Protein AF-A0A316BQQ4-F1 (afdb_monomer_lite)

Structure (mmCIF, N/CA/C/O backbone):
data_AF-A0A316BQQ4-F1
#
_entry.id   AF-A0A316BQQ4-F1
#
loop_
_atom_site.group_PDB
_atom_site.id
_atom_site.type_symbol
_atom_site.label_atom_id
_atom_site.label_alt_id
_atom_site.label_comp_id
_atom_site.label_asym_id
_atom_site.label_entity_id
_atom_site.label_seq_id
_atom_site.pdbx_PDB_ins_code
_atom_site.Cartn_x
_atom_site.Cartn_y
_atom_site.Cartn_z
_atom_site.occupancy
_atom_site.B_iso_or_equiv
_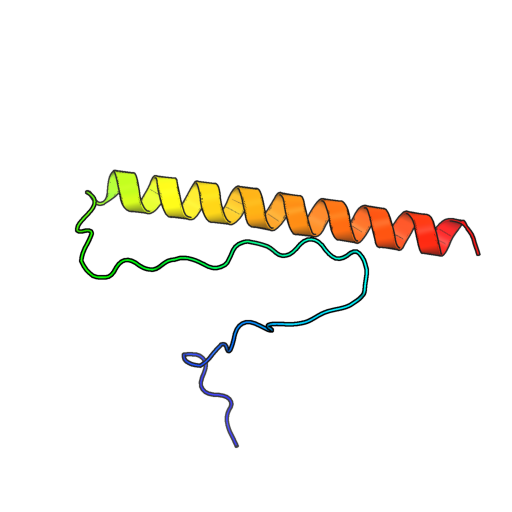atom_site.auth_seq_id
_atom_site.auth_comp_id
_atom_site.auth_asym_id
_atom_site.auth_atom_id
_atom_site.pdbx_PDB_model_num
ATOM 1 N N . MET A 1 1 ? 23.066 -19.457 13.103 1.00 40.28 1 MET A N 1
ATOM 2 C CA . MET A 1 1 ? 22.447 -19.572 11.764 1.00 40.28 1 MET A CA 1
ATOM 3 C C . MET A 1 1 ? 22.061 -18.175 11.312 1.00 40.28 1 MET A C 1
ATOM 5 O O . MET A 1 1 ? 21.154 -17.598 11.896 1.00 40.28 1 MET A O 1
ATOM 9 N N . ALA A 1 2 ? 22.810 -17.592 10.375 1.00 46.28 2 ALA A N 1
ATOM 10 C CA . ALA A 1 2 ? 22.494 -16.275 9.831 1.00 46.28 2 ALA A CA 1
ATOM 11 C C . ALA A 1 2 ? 21.261 -16.391 8.921 1.00 46.28 2 ALA A C 1
ATOM 13 O O . ALA A 1 2 ? 21.192 -17.295 8.090 1.00 46.28 2 ALA A O 1
ATOM 14 N N . LEU A 1 3 ? 20.274 -15.518 9.119 1.00 51.31 3 LEU A N 1
ATOM 15 C CA . LEU A 1 3 ? 19.122 -15.410 8.229 1.00 51.31 3 LEU A CA 1
ATOM 16 C C . LEU A 1 3 ? 19.609 -14.813 6.907 1.00 51.31 3 LEU A C 1
ATOM 18 O O . LEU A 1 3 ? 20.087 -13.682 6.883 1.00 51.31 3 LEU A O 1
ATOM 22 N N . ASP A 1 4 ? 19.512 -15.587 5.830 1.00 51.34 4 ASP A N 1
ATOM 23 C CA . ASP A 1 4 ? 19.791 -15.126 4.474 1.00 51.34 4 ASP A CA 1
ATOM 24 C C . ASP A 1 4 ? 18.821 -13.978 4.114 1.00 51.34 4 ASP A C 1
ATOM 26 O O . ASP A 1 4 ? 17.604 -14.201 4.068 1.00 51.34 4 ASP A O 1
ATOM 30 N N . PRO A 1 5 ? 19.312 -12.746 3.875 1.00 53.16 5 PRO A N 1
ATOM 31 C CA . PRO A 1 5 ? 18.463 -11.594 3.582 1.00 53.16 5 PRO A CA 1
ATOM 32 C C . PRO A 1 5 ? 17.714 -11.727 2.248 1.00 53.16 5 PRO A C 1
ATOM 34 O O . PRO A 1 5 ? 16.732 -11.011 2.043 1.00 53.16 5 PRO A O 1
ATOM 37 N N . THR A 1 6 ? 18.132 -12.644 1.366 1.00 52.53 6 THR A N 1
ATOM 38 C CA . THR A 1 6 ? 17.470 -12.912 0.080 1.00 52.53 6 THR A CA 1
ATOM 39 C C . THR A 1 6 ? 16.282 -13.866 0.211 1.00 52.53 6 THR A C 1
ATOM 41 O O . THR A 1 6 ? 15.402 -13.891 -0.647 1.00 52.53 6 THR A O 1
ATOM 44 N N . LYS A 1 7 ? 16.170 -14.587 1.334 1.00 45.84 7 LYS A N 1
ATOM 45 C CA . LYS A 1 7 ? 15.078 -15.526 1.612 1.00 45.84 7 LYS A CA 1
ATOM 46 C C . LYS A 1 7 ? 14.047 -14.910 2.558 1.00 45.84 7 LYS A C 1
ATOM 48 O O . LYS A 1 7 ? 13.677 -15.498 3.576 1.00 45.84 7 LYS A O 1
ATOM 53 N N . ARG A 1 8 ? 13.547 -13.711 2.231 1.00 52.03 8 ARG A N 1
ATOM 54 C CA . ARG A 1 8 ? 12.359 -13.151 2.899 1.00 52.03 8 ARG A CA 1
ATOM 55 C C . ARG A 1 8 ? 11.137 -13.961 2.475 1.00 52.03 8 ARG A C 1
ATOM 57 O O . ARG A 1 8 ? 10.459 -13.643 1.507 1.00 52.03 8 ARG A O 1
ATOM 64 N N . MET A 1 9 ? 10.866 -15.044 3.196 1.00 56.34 9 MET A N 1
ATOM 65 C CA . MET A 1 9 ? 9.636 -15.804 3.015 1.00 56.34 9 MET A CA 1
ATOM 66 C C . MET A 1 9 ? 8.461 -14.908 3.422 1.00 56.34 9 MET A C 1
ATOM 68 O O . MET A 1 9 ? 8.276 -14.621 4.607 1.00 56.34 9 MET A O 1
ATOM 72 N N . PHE A 1 10 ? 7.683 -14.437 2.444 1.00 60.00 10 PHE A N 1
ATOM 73 C CA . PHE A 1 10 ? 6.457 -13.692 2.716 1.00 60.00 10 PHE A CA 1
ATOM 74 C C . PHE A 1 10 ? 5.546 -14.554 3.596 1.00 60.00 10 PHE A C 1
ATOM 76 O O . PHE A 1 10 ? 5.240 -15.707 3.272 1.00 60.00 10 PHE A O 1
ATOM 83 N N . ARG A 1 11 ? 5.147 -14.029 4.759 1.00 61.22 11 ARG A N 1
ATOM 84 C CA . ARG A 1 11 ? 4.274 -14.762 5.681 1.00 61.22 11 ARG A CA 1
ATOM 85 C C . ARG A 1 11 ? 2.904 -14.951 5.027 1.00 61.22 11 ARG A C 1
ATOM 87 O O . ARG A 1 11 ? 2.157 -13.987 4.870 1.00 61.22 11 ARG A O 1
ATOM 94 N N . LYS A 1 12 ? 2.568 -16.204 4.700 1.00 58.19 12 LYS A N 1
ATOM 95 C CA . LYS A 1 12 ? 1.282 -16.598 4.092 1.00 58.19 12 LYS A CA 1
ATOM 96 C C . LYS A 1 12 ? 0.076 -16.407 5.026 1.00 58.19 12 LYS A C 1
ATOM 98 O O . LYS A 1 12 ? -1.054 -16.372 4.560 1.00 58.19 12 LYS A O 1
ATOM 103 N N . SER A 1 13 ? 0.301 -16.275 6.336 1.00 60.31 13 SER A N 1
ATOM 104 C CA . SER A 1 13 ? -0.742 -16.096 7.355 1.00 60.31 13 SER A CA 1
ATOM 105 C C . SER A 1 13 ? -0.348 -15.046 8.405 1.00 60.31 13 SER A C 1
ATOM 107 O O . SER A 1 13 ? 0.777 -14.544 8.434 1.00 60.31 13 SER A O 1
ATOM 109 N N . GLY A 1 14 ? -1.325 -14.571 9.174 1.00 62.66 14 GLY A N 1
ATOM 110 C CA . GLY A 1 14 ? -1.246 -13.390 10.037 1.00 62.66 14 GLY A CA 1
ATOM 111 C C . GLY A 1 14 ? -2.537 -13.254 10.849 1.00 62.66 14 GLY A C 1
ATOM 112 O O . GLY A 1 14 ? -3.446 -14.056 10.628 1.00 62.66 14 GLY A O 1
ATOM 113 N N . PRO A 1 15 ? -2.610 -12.301 11.790 1.00 68.88 15 PRO A N 1
ATOM 114 C CA . PRO A 1 15 ? -3.757 -12.154 12.681 1.00 68.88 15 PRO A CA 1
ATOM 115 C C . PRO A 1 15 ? -5.084 -11.967 11.921 1.00 68.88 15 PRO A C 1
ATOM 117 O O . PRO A 1 15 ? -5.079 -11.465 10.793 1.00 68.88 15 PRO A O 1
ATOM 120 N N . PRO A 1 16 ? -6.227 -12.358 12.515 1.00 69.69 16 PRO A N 1
ATOM 121 C CA . PRO A 1 16 ? -7.529 -12.138 11.898 1.00 69.69 16 PRO A CA 1
ATOM 122 C C . PRO A 1 16 ? -7.782 -10.639 11.665 1.00 69.69 16 PRO A C 1
ATOM 124 O O . PRO A 1 16 ? -7.452 -9.804 12.514 1.00 69.69 16 PRO A O 1
ATOM 127 N N . ASN A 1 17 ? -8.392 -10.324 10.516 1.00 70.94 17 ASN A N 1
ATOM 128 C CA . ASN A 1 17 ? -8.727 -8.971 10.044 1.00 70.94 17 ASN A CA 1
ATOM 129 C C . ASN A 1 17 ? -7.520 -8.074 9.711 1.00 70.94 17 ASN A C 1
ATOM 131 O O . ASN A 1 17 ? -7.594 -6.858 9.860 1.00 70.94 17 ASN A O 1
ATOM 135 N N . THR A 1 18 ? -6.400 -8.660 9.284 1.00 69.25 18 THR A N 1
ATOM 136 C CA . THR A 1 18 ? -5.242 -7.914 8.771 1.00 69.25 18 THR A CA 1
ATOM 137 C C . THR A 1 18 ? -5.249 -7.912 7.243 1.00 69.25 18 THR A C 1
ATOM 139 O O . THR A 1 18 ? -5.151 -8.976 6.624 1.00 69.25 18 THR A O 1
ATOM 142 N N . VAL A 1 19 ? -5.318 -6.726 6.634 1.00 74.62 19 VAL A N 1
ATOM 143 C CA . VAL A 1 19 ? -5.100 -6.549 5.190 1.00 74.62 19 VAL A CA 1
ATOM 144 C C . VAL A 1 19 ? -3.611 -6.712 4.919 1.00 74.62 19 VAL A C 1
ATOM 146 O O . VAL A 1 19 ? -2.784 -6.098 5.596 1.00 74.62 19 VAL A O 1
ATOM 149 N N . ARG A 1 20 ? -3.242 -7.564 3.957 1.00 69.19 20 ARG A N 1
ATOM 150 C CA . ARG A 1 20 ? -1.833 -7.728 3.594 1.00 69.19 20 ARG A CA 1
ATOM 151 C C . ARG A 1 20 ? -1.457 -6.792 2.452 1.00 69.19 20 ARG A C 1
ATOM 153 O O . ARG A 1 20 ? -2.185 -6.764 1.461 1.00 69.19 20 ARG A O 1
ATOM 160 N N . PRO A 1 21 ? -0.303 -6.115 2.549 1.00 64.12 21 PRO A N 1
ATOM 161 C CA . PRO A 1 21 ? 0.340 -5.553 1.377 1.00 64.12 21 PRO A CA 1
ATOM 162 C C . PRO A 1 21 ? 0.633 -6.690 0.384 1.00 64.12 21 PRO A C 1
ATOM 164 O O . PRO A 1 21 ? 1.118 -7.751 0.777 1.00 64.12 21 PRO A O 1
ATOM 167 N N . PHE A 1 22 ? 0.237 -6.463 -0.863 1.00 65.75 22 PHE A N 1
ATOM 168 C CA . PHE A 1 22 ? 0.341 -7.287 -2.069 1.00 65.75 22 PHE A CA 1
ATOM 169 C C . PHE A 1 22 ? 1.466 -8.347 -2.125 1.00 65.75 22 PHE A C 1
ATOM 171 O O . PHE A 1 22 ? 2.577 -8.150 -1.632 1.00 65.75 22 PHE A O 1
ATOM 178 N N . GLN A 1 23 ? 1.190 -9.467 -2.806 1.00 60.44 23 GLN A N 1
ATOM 179 C CA . GLN A 1 23 ? 2.215 -10.418 -3.235 1.00 60.44 23 GLN A CA 1
ATOM 180 C C . GLN A 1 23 ? 2.552 -10.145 -4.705 1.00 60.44 23 GLN A C 1
ATOM 182 O O . GLN A 1 23 ? 1.702 -10.410 -5.553 1.00 60.44 23 GLN A O 1
ATOM 187 N N . PRO A 1 24 ? 3.765 -9.659 -5.024 1.00 57.12 24 PRO A N 1
ATOM 188 C CA . PRO A 1 24 ? 4.138 -9.403 -6.404 1.00 57.12 24 PRO A CA 1
ATOM 189 C C . PRO A 1 24 ? 4.132 -10.701 -7.203 1.00 57.12 24 PRO A C 1
ATOM 191 O O . PRO A 1 24 ? 4.908 -11.623 -6.935 1.00 57.12 24 PRO A O 1
ATOM 194 N N . THR A 1 25 ? 3.254 -10.773 -8.202 1.00 59.56 25 THR A N 1
ATOM 195 C CA . THR A 1 25 ? 3.417 -11.669 -9.346 1.00 59.56 25 THR A CA 1
ATOM 196 C C . THR A 1 25 ? 4.590 -11.138 -10.152 1.00 59.56 25 THR A C 1
ATOM 198 O O . THR A 1 25 ? 4.429 -10.317 -11.046 1.00 59.56 25 THR A O 1
ATOM 201 N N . ILE A 1 26 ? 5.799 -11.561 -9.780 1.00 57.06 26 ILE A N 1
ATOM 202 C CA . ILE A 1 26 ? 6.995 -11.302 -10.577 1.00 57.06 26 ILE A CA 1
ATOM 203 C C . ILE A 1 26 ? 6.861 -12.158 -11.836 1.00 57.06 26 ILE A C 1
ATOM 205 O O . ILE A 1 26 ? 7.259 -13.324 -11.848 1.00 57.06 26 ILE A O 1
ATOM 209 N N . ASP A 1 27 ? 6.261 -11.599 -12.881 1.00 60.84 27 ASP A N 1
ATOM 210 C CA . ASP A 1 27 ? 6.331 -12.195 -14.206 1.00 60.84 27 ASP A CA 1
ATOM 211 C C . ASP A 1 27 ? 7.733 -11.924 -14.763 1.00 60.84 27 ASP A C 1
ATOM 213 O O . ASP A 1 27 ? 8.026 -10.855 -15.298 1.00 60.84 27 ASP A O 1
ATOM 217 N N . MET A 1 28 ? 8.642 -12.884 -14.564 1.00 58.50 28 MET A N 1
ATOM 218 C CA . MET A 1 28 ? 10.046 -12.762 -14.978 1.00 58.50 28 MET A CA 1
ATOM 219 C C . MET A 1 28 ? 10.219 -12.619 -16.499 1.00 58.50 28 MET A C 1
ATOM 221 O O . MET A 1 28 ? 11.310 -12.272 -16.949 1.00 58.50 28 MET A O 1
ATOM 225 N N . ASN A 1 29 ? 9.164 -12.854 -17.285 1.00 58.44 29 ASN A N 1
ATOM 226 C CA . ASN A 1 29 ? 9.185 -12.705 -18.737 1.00 58.44 29 ASN A CA 1
ATOM 227 C C . ASN A 1 29 ? 8.755 -11.308 -19.206 1.00 58.44 29 ASN A C 1
ATOM 229 O O . ASN A 1 29 ? 8.944 -10.980 -20.378 1.00 58.44 29 ASN A O 1
ATOM 233 N N . ASN A 1 30 ? 8.211 -10.469 -18.318 1.00 62.59 30 ASN A N 1
ATOM 234 C CA . ASN A 1 30 ? 7.684 -9.166 -18.694 1.00 62.59 30 ASN A CA 1
ATOM 235 C C . ASN A 1 30 ? 8.791 -8.100 -18.616 1.00 62.59 30 ASN A C 1
ATOM 237 O O . ASN A 1 30 ? 9.055 -7.492 -17.574 1.00 62.59 30 ASN A O 1
ATOM 241 N N . GLN A 1 31 ? 9.496 -7.886 -19.730 1.00 66.31 31 GLN A N 1
ATOM 242 C CA . GLN A 1 31 ? 10.474 -6.802 -19.867 1.00 66.31 31 GLN A CA 1
ATOM 243 C C . GLN A 1 31 ? 9.761 -5.459 -20.058 1.00 66.31 31 GLN A C 1
ATOM 245 O O . GLN A 1 31 ? 9.822 -4.856 -21.124 1.00 66.31 31 GLN A O 1
ATOM 250 N N . LEU A 1 32 ? 9.091 -4.979 -19.010 1.00 68.69 32 LEU A N 1
ATOM 251 C CA . LEU A 1 32 ? 8.572 -3.616 -19.002 1.00 68.69 32 LEU A CA 1
ATOM 252 C C . LEU A 1 32 ? 9.742 -2.611 -19.129 1.00 68.69 32 LEU A C 1
ATOM 254 O O . LEU A 1 32 ? 10.831 -2.872 -18.577 1.00 68.69 32 LEU A O 1
ATOM 258 N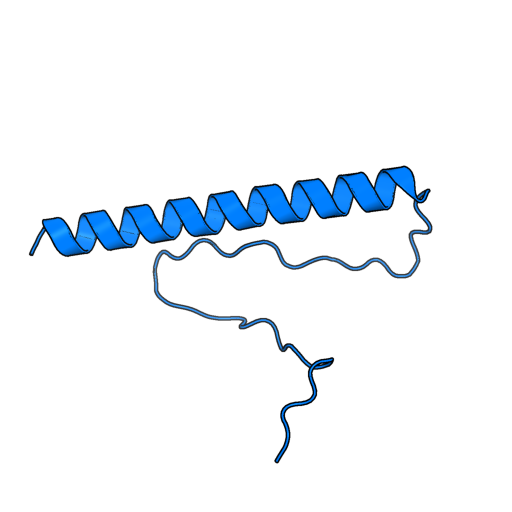 N . PRO A 1 33 ? 9.541 -1.478 -19.828 1.00 83.44 33 PRO A N 1
ATOM 259 C CA . PRO A 1 33 ? 10.421 -0.314 -19.773 1.00 83.44 33 PRO A CA 1
ATOM 260 C C . PRO A 1 33 ? 10.763 0.074 -18.328 1.00 83.44 33 PRO A C 1
ATOM 262 O O . PRO A 1 33 ? 10.005 -0.203 -17.395 1.00 83.44 33 PRO A O 1
ATOM 265 N N . PHE A 1 34 ? 11.922 0.702 -18.117 1.00 82.06 34 PHE A N 1
ATOM 266 C CA . PHE A 1 34 ? 12.397 1.038 -16.771 1.00 82.06 34 PHE A CA 1
ATOM 267 C C . PHE A 1 34 ? 11.398 1.924 -16.014 1.00 82.06 34 PHE A C 1
ATOM 269 O O . PHE A 1 34 ? 11.108 1.674 -14.848 1.00 82.06 34 PHE A O 1
ATOM 276 N N . GLU A 1 35 ? 10.821 2.904 -16.699 1.00 82.44 35 GLU A N 1
ATOM 277 C CA . GLU A 1 35 ? 9.837 3.838 -16.163 1.00 82.44 35 GLU A CA 1
ATOM 278 C C . GLU A 1 35 ? 8.569 3.121 -15.679 1.00 82.44 35 GLU A C 1
ATOM 280 O O . GLU A 1 35 ? 8.061 3.419 -14.599 1.00 82.44 35 GLU A O 1
ATOM 285 N N . GLU A 1 36 ? 8.095 2.124 -16.428 1.00 80.12 36 GLU A N 1
ATOM 286 C CA . GLU A 1 36 ? 6.923 1.323 -16.056 1.00 80.12 36 GLU A CA 1
ATOM 287 C C . GLU A 1 36 ? 7.206 0.439 -14.837 1.00 80.12 36 GLU A C 1
ATOM 289 O O . GLU A 1 36 ? 6.367 0.334 -13.946 1.00 80.12 36 GLU A O 1
ATOM 294 N N . LYS A 1 37 ? 8.419 -0.119 -14.725 1.00 79.50 37 LYS A N 1
ATOM 295 C CA . LYS A 1 37 ? 8.845 -0.861 -13.522 1.00 79.50 37 LYS A CA 1
ATOM 296 C C . LYS A 1 37 ? 8.895 0.028 -12.285 1.00 79.50 37 LYS A C 1
ATOM 298 O O . LYS A 1 37 ? 8.570 -0.425 -11.190 1.00 79.50 37 LYS A O 1
ATOM 303 N N . VAL A 1 38 ? 9.330 1.278 -12.444 1.00 82.81 38 VAL A N 1
ATOM 304 C CA . VAL A 1 38 ? 9.349 2.250 -11.346 1.00 82.81 38 VAL A CA 1
ATOM 305 C C . VAL A 1 38 ? 7.924 2.588 -10.917 1.00 82.81 38 VAL A C 1
ATOM 307 O O . VAL A 1 38 ? 7.651 2.592 -9.719 1.00 82.81 38 VAL A O 1
ATOM 310 N N . LEU A 1 39 ? 7.012 2.820 -11.864 1.00 84.81 39 LEU A N 1
ATOM 311 C CA . LEU A 1 39 ? 5.605 3.092 -11.560 1.00 84.81 39 LEU A CA 1
ATOM 312 C C . LEU A 1 39 ? 4.932 1.915 -10.843 1.00 84.81 39 LEU A C 1
ATOM 314 O O . LEU A 1 39 ? 4.331 2.128 -9.794 1.00 84.81 39 LEU A O 1
ATOM 318 N N . ASP A 1 40 ? 5.106 0.689 -11.337 1.00 81.56 40 ASP A N 1
ATOM 319 C CA . ASP A 1 40 ? 4.556 -0.527 -10.719 1.00 81.56 40 ASP A CA 1
ATOM 320 C C . ASP A 1 40 ? 5.100 -0.750 -9.294 1.00 81.56 40 ASP A C 1
ATOM 322 O O . ASP A 1 40 ? 4.363 -1.067 -8.353 1.00 81.56 40 ASP A O 1
ATOM 326 N N . ALA A 1 41 ? 6.396 -0.491 -9.089 1.00 83.06 41 ALA A N 1
ATOM 327 C CA . ALA A 1 41 ? 7.000 -0.538 -7.763 1.00 83.06 41 ALA A CA 1
ATOM 328 C C . ALA A 1 41 ? 6.413 0.529 -6.824 1.00 83.06 41 ALA A C 1
ATOM 330 O O . ALA A 1 41 ? 6.127 0.234 -5.662 1.00 83.06 41 ALA A O 1
ATOM 331 N N . LEU A 1 42 ? 6.216 1.759 -7.307 1.00 86.00 42 LEU A N 1
ATOM 332 C CA . LEU A 1 42 ? 5.627 2.845 -6.5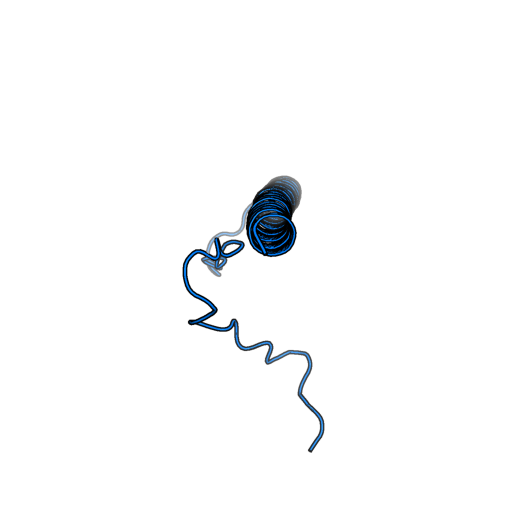21 1.00 86.00 42 LEU A CA 1
ATOM 333 C C . LEU A 1 42 ? 4.161 2.566 -6.169 1.00 86.00 42 LEU A C 1
ATOM 335 O O . LEU A 1 42 ? 3.762 2.793 -5.027 1.00 86.0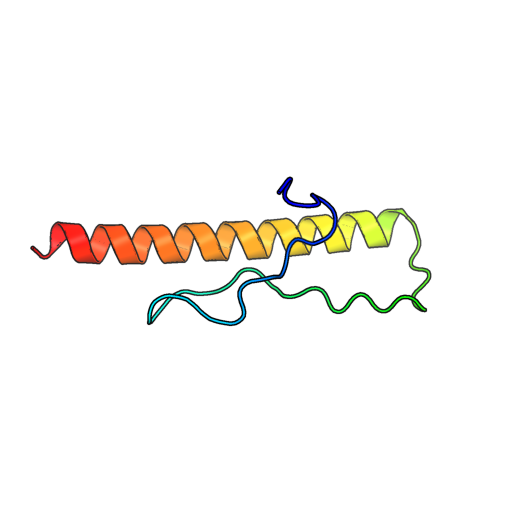0 42 LEU A O 1
ATOM 339 N N . GLU A 1 43 ? 3.380 2.023 -7.102 1.00 85.62 43 GLU A N 1
ATOM 340 C CA . GLU A 1 43 ? 1.996 1.607 -6.862 1.00 85.62 43 GLU A CA 1
ATOM 341 C C . GLU A 1 43 ? 1.934 0.489 -5.814 1.00 85.62 43 GLU A C 1
ATOM 343 O O . GLU A 1 43 ? 1.191 0.580 -4.832 1.00 85.62 43 GLU A O 1
ATOM 348 N N . SER A 1 44 ? 2.805 -0.513 -5.941 1.00 81.75 44 SER A N 1
ATOM 349 C CA . SER A 1 44 ? 2.940 -1.593 -4.960 1.00 81.75 44 SER A CA 1
ATOM 350 C C . SER A 1 44 ? 3.291 -1.071 -3.562 1.00 81.75 44 SER A C 1
ATOM 352 O O . SER A 1 44 ? 2.747 -1.545 -2.556 1.00 81.75 44 SER A O 1
ATOM 354 N N . ILE A 1 45 ? 4.181 -0.076 -3.472 1.00 84.88 45 ILE A N 1
ATOM 355 C CA . ILE A 1 45 ? 4.527 0.589 -2.209 1.00 84.88 45 ILE A CA 1
ATOM 356 C C . ILE A 1 45 ? 3.307 1.324 -1.644 1.00 84.88 45 ILE A C 1
ATOM 358 O O . ILE A 1 45 ? 3.009 1.165 -0.460 1.00 84.88 45 ILE A O 1
ATOM 362 N N . ALA A 1 46 ? 2.573 2.076 -2.466 1.00 86.81 46 ALA A N 1
ATOM 363 C CA . ALA A 1 46 ? 1.396 2.827 -2.032 1.00 86.81 46 ALA A CA 1
ATOM 364 C C . ALA A 1 46 ? 0.298 1.909 -1.468 1.00 86.81 46 ALA A C 1
ATOM 366 O O . ALA A 1 46 ? -0.189 2.137 -0.358 1.00 86.81 46 ALA A O 1
ATOM 367 N N . VAL A 1 47 ? -0.023 0.816 -2.171 1.00 85.31 47 VAL A N 1
ATOM 368 C CA . VAL A 1 47 ? -0.956 -0.220 -1.687 1.00 85.31 47 VAL A CA 1
ATOM 369 C C . VAL A 1 47 ? -0.481 -0.790 -0.356 1.00 85.31 47 VAL A C 1
ATOM 371 O O . VAL A 1 47 ? -1.275 -1.036 0.557 1.00 85.31 47 VAL A O 1
ATOM 374 N N . SER A 1 48 ? 0.831 -0.987 -0.226 1.00 85.00 48 SER A N 1
ATOM 375 C CA . SER A 1 48 ? 1.395 -1.576 0.976 1.00 85.00 48 SER A CA 1
ATOM 376 C C . SER A 1 48 ? 1.276 -0.669 2.195 1.00 85.00 48 SER A C 1
ATOM 378 O O . SER A 1 48 ? 0.936 -1.142 3.280 1.00 85.00 48 SER A O 1
ATOM 380 N N . LEU A 1 49 ? 1.521 0.627 2.011 1.00 88.12 49 LEU A N 1
ATOM 381 C CA . LEU A 1 49 ? 1.360 1.630 3.059 1.00 88.12 49 LEU A CA 1
ATOM 382 C C . LEU A 1 49 ? -0.110 1.764 3.472 1.00 88.12 49 LEU A C 1
ATOM 384 O O . LEU A 1 49 ? -0.402 1.705 4.662 1.00 88.12 49 LEU A O 1
ATOM 388 N N . ALA A 1 50 ? -1.041 1.799 2.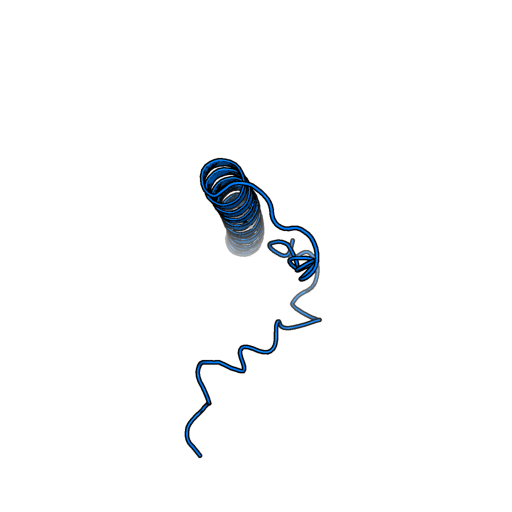515 1.00 85.00 50 ALA A N 1
ATOM 389 C CA . ALA A 1 50 ? -2.474 1.851 2.813 1.00 85.00 50 ALA A CA 1
ATOM 390 C C . ALA A 1 50 ? -2.951 0.642 3.642 1.00 85.00 50 ALA A C 1
ATOM 392 O O . ALA A 1 50 ? -3.742 0.783 4.578 1.00 85.00 50 ALA A O 1
ATOM 393 N N . ALA A 1 51 ? -2.441 -0.558 3.342 1.00 85.06 51 ALA A N 1
ATOM 394 C CA . ALA A 1 51 ? -2.729 -1.751 4.134 1.00 85.06 51 ALA A CA 1
ATOM 395 C C . ALA A 1 51 ? -2.190 -1.638 5.571 1.00 85.06 51 ALA A C 1
ATOM 397 O O . ALA A 1 51 ? -2.857 -2.065 6.516 1.00 85.06 51 ALA A O 1
ATOM 398 N N . ILE A 1 52 ? -0.993 -1.068 5.752 1.00 87.38 52 ILE A N 1
ATOM 399 C CA . ILE A 1 52 ? -0.412 -0.822 7.079 1.00 87.38 52 ILE A CA 1
ATOM 400 C C . ILE A 1 52 ? -1.280 0.164 7.864 1.00 87.38 52 ILE A C 1
ATOM 402 O O . ILE A 1 52 ? -1.661 -0.160 8.989 1.00 87.38 52 ILE A O 1
ATOM 406 N N . ASP A 1 53 ? -1.649 1.297 7.266 1.00 91.12 53 ASP A N 1
ATOM 407 C CA . ASP A 1 53 ? -2.482 2.320 7.909 1.00 91.12 53 ASP A CA 1
ATOM 408 C C . ASP A 1 53 ? -3.825 1.740 8.366 1.00 91.12 53 ASP A C 1
ATOM 410 O O . ASP A 1 53 ? -4.192 1.856 9.538 1.00 91.12 53 ASP A O 1
ATOM 414 N N . HIS A 1 54 ? -4.505 0.992 7.492 1.00 88.88 54 HIS A N 1
ATOM 415 C CA . HIS A 1 54 ? -5.753 0.307 7.832 1.00 88.88 54 HIS A CA 1
ATOM 416 C C . HIS A 1 54 ? -5.602 -0.633 9.040 1.00 88.88 54 HIS A C 1
ATOM 418 O O . HIS A 1 54 ? -6.438 -0.663 9.950 1.00 88.88 54 HIS A O 1
ATOM 424 N N . ASN A 1 55 ? -4.520 -1.412 9.070 1.00 88.25 55 ASN A N 1
ATOM 425 C CA . ASN A 1 55 ? -4.262 -2.343 10.163 1.00 88.25 55 ASN A CA 1
ATOM 426 C C . ASN A 1 55 ? -3.990 -1.611 11.483 1.00 88.25 55 ASN A C 1
ATOM 428 O O . ASN A 1 55 ? -4.472 -2.052 12.531 1.00 88.25 55 ASN A O 1
ATOM 432 N N . LEU A 1 56 ? -3.240 -0.506 11.440 1.00 89.25 56 LEU A N 1
ATOM 433 C CA . LEU A 1 56 ? -2.959 0.328 12.607 1.00 89.25 56 LEU A CA 1
ATOM 434 C C . LEU A 1 56 ? -4.240 0.955 13.159 1.00 89.25 56 LEU A C 1
ATOM 436 O O . LEU A 1 56 ? -4.482 0.862 14.363 1.00 89.25 56 LEU A O 1
ATOM 440 N N . GLU A 1 57 ? -5.115 1.485 12.302 1.00 90.88 57 GLU A N 1
ATOM 441 C CA . GLU A 1 57 ? -6.434 1.969 12.723 1.00 90.88 57 GLU A CA 1
ATOM 442 C C . GLU A 1 57 ? -7.254 0.875 13.415 1.00 90.88 57 GLU A C 1
ATOM 444 O O . GLU A 1 57 ? -7.854 1.101 14.470 1.00 90.88 57 GLU A O 1
ATOM 449 N N . GLY A 1 58 ? -7.268 -0.335 12.851 1.00 88.69 58 GLY A N 1
ATOM 450 C CA . GLY A 1 58 ? -7.968 -1.473 13.441 1.00 88.69 58 GLY A CA 1
ATOM 451 C C . GLY A 1 58 ? -7.403 -1.890 14.803 1.00 88.69 58 GLY A C 1
ATOM 452 O O . GLY A 1 58 ? -8.143 -2.384 15.656 1.00 88.69 58 GLY A O 1
ATOM 453 N N . ILE A 1 59 ? -6.100 -1.719 15.031 1.00 88.06 59 ILE A N 1
ATOM 454 C CA . ILE A 1 59 ? -5.467 -1.959 16.335 1.00 88.06 59 ILE A CA 1
ATOM 455 C C . ILE A 1 59 ? -5.859 -0.857 17.323 1.00 88.06 59 ILE A C 1
ATOM 457 O O . ILE A 1 59 ? -6.315 -1.173 18.420 1.00 88.06 59 ILE A O 1
ATOM 461 N N . LEU A 1 60 ? -5.758 0.414 16.926 1.00 91.75 60 LEU A N 1
ATOM 462 C CA . LEU A 1 60 ? -6.107 1.559 17.772 1.00 91.75 60 LEU A CA 1
ATOM 463 C C . LEU A 1 60 ? -7.570 1.509 18.227 1.00 91.75 60 LEU A C 1
ATOM 465 O O . LEU A 1 60 ? -7.850 1.672 19.412 1.00 91.75 60 LEU A O 1
ATOM 469 N N . LYS A 1 61 ? -8.503 1.187 17.321 1.00 89.44 61 LYS A N 1
ATOM 470 C CA . LYS A 1 61 ? -9.924 1.004 17.667 1.00 89.44 61 LYS A CA 1
ATOM 471 C C . LYS A 1 61 ? -10.125 -0.085 18.726 1.00 89.44 61 LYS A C 1
ATOM 473 O O . LYS A 1 61 ? -10.899 0.112 19.653 1.00 89.44 61 LYS A O 1
ATOM 478 N N . ARG A 1 62 ? -9.409 -1.211 18.619 1.00 86.75 62 ARG A N 1
ATOM 479 C CA . ARG A 1 62 ? -9.484 -2.321 19.589 1.00 86.75 62 ARG A CA 1
ATOM 480 C C . ARG A 1 62 ? -8.857 -1.983 20.942 1.00 86.75 62 ARG A C 1
ATOM 482 O O . ARG A 1 62 ? -9.305 -2.519 21.949 1.00 86.75 62 ARG A O 1
ATOM 489 N N . LEU A 1 63 ? -7.826 -1.138 20.966 1.00 87.75 63 LEU A N 1
ATOM 490 C CA . LEU A 1 63 ? -7.208 -0.665 22.206 1.00 87.75 63 LEU A CA 1
ATOM 491 C C . LEU A 1 63 ? -8.113 0.325 22.946 1.00 87.75 63 LEU A C 1
ATOM 493 O O . LEU A 1 63 ? -8.255 0.203 24.152 1.00 87.75 63 LEU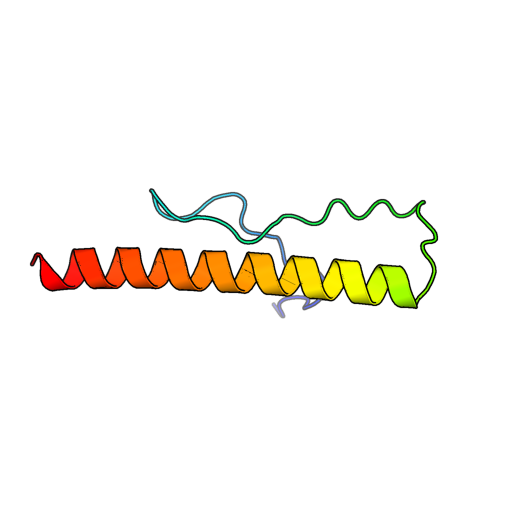 A O 1
ATOM 497 N N . ASN A 1 64 ? -8.775 1.237 22.229 1.00 84.12 64 ASN A N 1
ATOM 498 C CA . ASN A 1 64 ? -9.643 2.263 22.825 1.00 84.12 64 ASN A CA 1
ATOM 499 C C . ASN A 1 64 ? -11.024 1.744 23.278 1.00 84.12 64 ASN A C 1
ATOM 501 O O . ASN A 1 64 ? -11.790 2.493 23.875 1.00 84.12 64 ASN A O 1
ATOM 505 N N . GLN A 1 65 ? -11.375 0.499 22.948 1.00 74.62 65 GLN A N 1
ATOM 506 C CA . GLN A 1 65 ? -12.619 -0.163 23.372 1.00 74.62 65 GLN A CA 1
ATOM 507 C C . GLN A 1 65 ? -12.439 -1.054 24.615 1.00 74.62 65 GLN A C 1
ATOM 509 O O . GLN A 1 65 ? -13.398 -1.701 25.038 1.00 74.62 65 GLN A O 1
ATOM 514 N N . LYS A 1 66 ? -11.223 -1.128 25.164 1.00 54.50 66 LYS A N 1
ATOM 515 C CA . LYS A 1 66 ? -10.894 -1.822 26.414 1.00 54.50 66 LYS A CA 1
ATOM 516 C C . LYS A 1 66 ? -10.689 -0.819 27.536 1.00 54.50 66 LYS A C 1
ATOM 518 O O . LYS A 1 66 ? -11.004 -1.202 28.681 1.00 54.50 66 LYS A O 1
#

Secondary structure (DSSP, 8-state):
----TT-----S--STTPPPP------TT----HHHHHHHHHHHHHHHHHHHHHHHHHHHHHHTT-

pLDDT: mean 72.55, std 14.28, range [40.28, 91.75]

Sequence (66 aa):
MALDPTKRMFRKSGPPNTVRPFQPTIDMNNQLPFEEKVLDALESIAVSLAAIDHNLEGILKRLNQK

Organism: Pseudaminobacter salicylatoxidans (NCBI:txid93369)

Radius of gyration: 16.11 Å; chains: 1; bounding box: 35×23×46 Å

Foldseek 3Di:
DDDDPVPPPDPPDDDPPQDAQDDDPPPVPDPDDPVVVVVVVVVSVVSRVVSVVVVVVVVVVVVVVD